Protein AF-A0A3Q0DQL0-F1 (afdb_monomer_lite)

Radius of gyration: 14.98 Å; chains: 1; bounding box: 43×25×47 Å

Secondary structure (DSSP, 8-state):
----------------HHHHHHPPSEEEEEE-TTT--EEEEEEETTEEEEEESS-TTT---EEE-TT-SSS-EEEETTT--EEETTTTEEEESTTSPBPPP-

Organism: Carlito syrichta (NCBI:txid1868482)

pLDDT: mean 92.5, std 7.27, range [51.03, 98.25]

Sequence (102 aa):
MEQSIEQMTEILLCLSSVEAASLKEGINFFRNKSTGKDYILYKNKHRLRACKNMCKHQGGLFIKDIEDLTGRSVRCTKHNWKLDVSTMKYINPPESFCQDEL

InterPro domains:
  IPR017941 Rieske [2Fe-2S] iron-sulphur domain [PF00355] (21-92)
  IPR017941 Rieske [2Fe-2S] iron-sulphur domain [PS51296] (15-102)
  IPR027033 Cytidine monophosphate-N-acetylneuraminic acid hydroxylase [PTHR46522] (6-102)
  IPR036922 Rieske [2Fe-2S] iron-sulphur domain superfamily [G3DSA:2.102.10.10] (17-100)
  IPR036922 Rieske [2Fe-2S] iron-sulphur domain superfamily [SSF50022] (21-95)

Structure (mmCIF, N/CA/C/O backbone):
data_AF-A0A3Q0DQL0-F1
#
_entry.id   AF-A0A3Q0DQL0-F1
#
loop_
_atom_site.group_PDB
_atom_site.id
_atom_site.type_symbol
_atom_site.label_atom_id
_atom_site.label_alt_id
_atom_site.label_comp_id
_atom_site.label_asym_id
_atom_site.label_entity_id
_atom_site.label_seq_id
_atom_site.pdbx_PDB_ins_code
_atom_site.Cartn_x
_atom_site.Cartn_y
_atom_site.Cartn_z
_atom_site.occupancy
_atom_site.B_iso_or_equiv
_atom_site.auth_seq_id
_atom_site.auth_comp_id
_atom_site.auth_asym_id
_atom_site.auth_atom_id
_atom_site.pdbx_PDB_model_num
ATOM 1 N N . MET A 1 1 ? 22.834 -6.271 29.874 1.00 51.03 1 MET A N 1
ATOM 2 C CA . MET A 1 1 ? 21.402 -6.212 30.226 1.00 51.03 1 MET A CA 1
ATOM 3 C C . MET A 1 1 ? 20.635 -6.055 28.932 1.00 51.03 1 MET A C 1
ATOM 5 O O . MET A 1 1 ? 20.636 -4.970 28.366 1.00 51.03 1 MET A O 1
ATOM 9 N N . GLU A 1 2 ? 20.092 -7.150 28.416 1.00 61.69 2 GLU A N 1
ATOM 10 C CA . GLU A 1 2 ? 19.220 -7.125 27.243 1.00 61.69 2 GLU A CA 1
ATOM 11 C C . GLU A 1 2 ? 17.870 -6.555 27.694 1.00 61.69 2 GLU A C 1
ATOM 13 O O . GLU A 1 2 ? 17.232 -7.104 28.590 1.00 61.69 2 GLU A O 1
ATOM 18 N N . GLN A 1 3 ? 17.484 -5.389 27.171 1.00 63.03 3 GLN A N 1
ATOM 19 C CA . GLN A 1 3 ? 16.160 -4.827 27.432 1.00 63.03 3 GLN A CA 1
ATOM 20 C C . GLN A 1 3 ? 15.138 -5.662 26.658 1.00 63.03 3 GLN A C 1
ATOM 22 O O . GLN A 1 3 ? 15.148 -5.662 25.427 1.00 63.03 3 GLN A O 1
ATOM 27 N N . SER A 1 4 ? 14.268 -6.378 27.371 1.00 76.00 4 SER A N 1
ATOM 28 C CA . SER A 1 4 ? 13.100 -7.022 26.771 1.00 76.00 4 SER A CA 1
ATOM 29 C C . SER A 1 4 ? 12.223 -5.953 26.123 1.00 76.00 4 SER A C 1
ATOM 31 O O . SER A 1 4 ? 11.715 -5.064 26.803 1.00 76.00 4 SER A O 1
ATOM 33 N N . ILE A 1 5 ? 12.070 -6.022 24.803 1.00 78.88 5 ILE A N 1
ATOM 34 C CA . ILE A 1 5 ? 11.180 -5.138 24.051 1.00 78.88 5 ILE A CA 1
ATOM 35 C C . ILE A 1 5 ? 9.750 -5.623 24.296 1.00 78.88 5 ILE A C 1
ATOM 37 O O . ILE A 1 5 ? 9.375 -6.710 23.853 1.00 78.88 5 ILE A O 1
ATOM 41 N N . GLU A 1 6 ? 8.956 -4.832 25.013 1.00 83.56 6 GLU A N 1
ATOM 42 C CA . GLU A 1 6 ? 7.534 -5.110 25.206 1.00 83.56 6 GLU A CA 1
ATOM 43 C C . GLU A 1 6 ? 6.788 -4.961 23.872 1.00 83.56 6 GLU A C 1
ATOM 45 O O . GLU A 1 6 ? 6.845 -3.919 23.213 1.00 83.56 6 GLU A O 1
ATOM 50 N N . GLN A 1 7 ? 6.091 -6.018 23.448 1.00 84.00 7 GLN A N 1
ATOM 51 C CA . GLN A 1 7 ? 5.208 -5.952 22.287 1.00 84.00 7 GLN A CA 1
ATOM 52 C C . GLN A 1 7 ? 3.910 -5.246 22.677 1.00 84.00 7 GLN A C 1
ATOM 54 O O . GLN A 1 7 ? 3.211 -5.679 23.591 1.00 84.00 7 GLN A O 1
ATOM 59 N N . MET A 1 8 ? 3.561 -4.189 21.947 1.00 86.19 8 MET A N 1
ATOM 60 C CA . MET A 1 8 ? 2.285 -3.495 22.105 1.00 86.19 8 MET A CA 1
ATOM 61 C C . MET A 1 8 ? 1.444 -3.599 20.837 1.00 86.19 8 MET A C 1
ATOM 63 O O . MET A 1 8 ? 1.965 -3.571 19.723 1.00 86.19 8 MET A O 1
ATOM 67 N N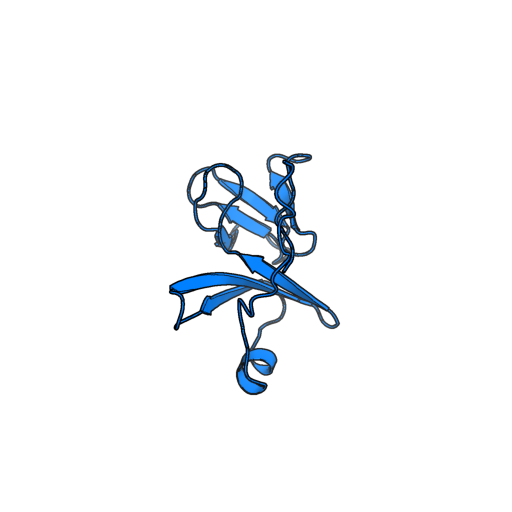 . THR A 1 9 ? 0.126 -3.683 21.017 1.00 87.31 9 THR A N 1
ATOM 68 C CA . THR A 1 9 ? -0.854 -3.611 19.927 1.00 87.31 9 THR A CA 1
ATOM 69 C C . THR A 1 9 ? -1.518 -2.239 19.939 1.00 87.31 9 THR A C 1
ATOM 71 O O . THR A 1 9 ? -1.967 -1.774 20.983 1.00 87.31 9 THR A O 1
ATOM 74 N N . GLU A 1 10 ? -1.605 -1.598 18.775 1.00 89.19 10 GLU A N 1
ATOM 75 C CA . GLU A 1 10 ? -2.287 -0.315 18.586 1.00 89.19 10 GLU A CA 1
ATOM 76 C C . GLU A 1 10 ? -3.376 -0.472 17.519 1.00 89.19 10 GLU A C 1
ATOM 78 O O . GLU A 1 10 ? -3.138 -1.039 16.451 1.00 89.19 10 GLU A O 1
ATOM 83 N N . ILE A 1 11 ? -4.569 0.070 17.775 1.00 90.44 11 ILE A N 1
ATOM 84 C CA . ILE A 1 11 ? -5.617 0.160 16.754 1.00 90.44 11 ILE A CA 1
ATOM 85 C C . ILE A 1 11 ? -5.263 1.305 15.800 1.00 90.44 11 ILE A C 1
ATOM 87 O O . ILE A 1 11 ? -5.495 2.478 16.085 1.00 90.44 11 ILE A O 1
ATOM 91 N N . LEU A 1 12 ? -4.711 0.959 14.639 1.00 90.25 12 LEU A N 1
ATOM 92 C CA . LEU A 1 12 ? -4.285 1.928 13.623 1.00 90.25 12 LEU A CA 1
ATOM 93 C C . LEU A 1 12 ? -5.452 2.537 12.836 1.00 90.25 12 LEU A C 1
ATOM 95 O O . LEU A 1 12 ? -5.387 3.691 12.388 1.00 90.25 12 LEU A O 1
ATOM 99 N N . LEU A 1 13 ? -6.506 1.747 12.645 1.00 88.44 13 LEU A N 1
ATOM 100 C CA . LEU A 1 13 ? -7.689 2.100 11.880 1.00 88.44 13 LEU A CA 1
ATOM 101 C C . LEU A 1 13 ? -8.902 1.347 12.433 1.00 88.44 13 LEU A C 1
ATOM 103 O O . LEU A 1 13 ? -8.841 0.140 12.643 1.00 88.44 13 LEU A O 1
ATOM 107 N N . CYS A 1 14 ? -10.007 2.061 12.626 1.00 89.75 14 CYS A N 1
ATOM 108 C CA . CYS A 1 14 ? -11.303 1.482 12.955 1.00 89.75 14 CYS A CA 1
ATOM 109 C C . CYS A 1 14 ? -12.324 2.012 11.948 1.00 89.75 14 CYS A C 1
ATOM 111 O O . CYS A 1 14 ? -12.354 3.214 11.682 1.00 89.75 14 CYS A O 1
ATOM 113 N N . LEU A 1 15 ? -13.116 1.112 11.371 1.00 90.00 15 LEU A N 1
ATOM 114 C CA . LEU A 1 15 ? -14.178 1.436 10.425 1.00 90.00 15 LEU A CA 1
ATOM 115 C C . LEU A 1 15 ? -15.514 1.098 11.078 1.00 90.00 15 LEU A C 1
ATOM 117 O O . LEU A 1 15 ? -15.689 -0.004 11.599 1.00 90.00 15 LEU A O 1
ATOM 121 N N . SER A 1 16 ? -16.471 2.018 11.014 1.00 91.69 16 SER A N 1
ATOM 122 C CA . SER A 1 16 ? -17.863 1.692 11.323 1.00 91.69 16 SER A CA 1
ATOM 123 C C . SER A 1 16 ? -18.420 0.674 10.320 1.00 91.69 16 SER A C 1
ATOM 125 O O . SER A 1 16 ? -17.904 0.511 9.210 1.00 91.69 16 SER A O 1
ATOM 127 N N . SER A 1 17 ? -19.521 0.006 10.674 1.00 91.44 17 SER A N 1
ATOM 128 C CA . SER A 1 17 ? -20.206 -0.931 9.771 1.00 91.44 17 SER A CA 1
ATOM 129 C C . SER A 1 17 ? -20.602 -0.278 8.441 1.00 91.44 17 SER A C 1
ATOM 131 O O . SER A 1 17 ? -20.474 -0.897 7.387 1.00 91.44 17 SER A O 1
ATOM 133 N N . VAL A 1 18 ? -21.016 0.992 8.477 1.00 93.19 18 VAL A N 1
ATOM 134 C CA . VAL A 1 18 ? -21.386 1.780 7.293 1.00 93.19 18 VAL A CA 1
ATOM 135 C C . VAL A 1 18 ? -20.167 2.076 6.418 1.00 93.19 18 VAL A C 1
ATOM 137 O O . VAL A 1 18 ? -20.240 1.924 5.199 1.00 93.19 18 VAL A O 1
ATOM 140 N N . GLU A 1 19 ? -19.032 2.453 7.012 1.00 91.88 19 GLU A N 1
ATOM 141 C CA . GLU A 1 19 ? -17.787 2.686 6.268 1.00 91.88 19 GLU A CA 1
ATOM 142 C C . GLU A 1 19 ? -17.268 1.396 5.629 1.00 91.88 19 GLU A C 1
ATOM 144 O O . GLU A 1 19 ? -16.928 1.394 4.447 1.00 91.88 19 GLU A O 1
ATOM 149 N N . ALA A 1 20 ? -17.279 0.285 6.371 1.00 90.38 20 ALA A N 1
ATOM 150 C CA . ALA A 1 20 ? -16.881 -1.024 5.860 1.00 90.38 20 ALA A CA 1
ATOM 151 C C . ALA A 1 20 ? -17.796 -1.507 4.717 1.00 90.38 20 ALA A C 1
ATOM 153 O O . ALA A 1 20 ? -17.316 -2.034 3.707 1.00 90.38 20 ALA A O 1
ATOM 154 N N . ALA A 1 21 ? -19.110 -1.287 4.837 1.00 90.12 21 ALA A N 1
ATOM 155 C CA . ALA A 1 21 ? -20.076 -1.600 3.786 1.00 90.12 21 ALA A CA 1
ATOM 156 C C . ALA A 1 21 ? -19.880 -0.725 2.536 1.00 90.12 21 ALA A C 1
ATOM 158 O O . ALA A 1 21 ? -20.043 -1.209 1.418 1.00 90.12 21 ALA A O 1
ATOM 159 N N . SER A 1 22 ? -19.466 0.532 2.722 1.00 93.50 22 SER A N 1
ATOM 160 C CA . SER A 1 22 ? -19.229 1.503 1.645 1.00 93.50 22 SER A CA 1
ATOM 161 C C . SER A 1 22 ? -17.906 1.296 0.897 1.00 93.50 22 SER A C 1
ATOM 163 O O . SER A 1 22 ? -17.677 1.945 -0.127 1.00 93.50 22 SER A O 1
ATOM 165 N N . LEU A 1 23 ? -17.029 0.400 1.371 1.00 94.75 23 LEU A N 1
ATOM 166 C CA . LEU A 1 23 ? -15.806 0.038 0.654 1.00 94.75 23 LEU A CA 1
ATOM 167 C C . LEU A 1 23 ? -16.148 -0.579 -0.704 1.00 94.75 23 LEU A C 1
ATOM 169 O O . LEU A 1 23 ? -16.864 -1.586 -0.790 1.00 94.75 23 LEU A O 1
ATOM 173 N N . LYS A 1 24 ? -15.572 -0.001 -1.757 1.00 94.62 24 LYS A N 1
ATOM 174 C CA . LYS A 1 24 ? -15.688 -0.496 -3.129 1.00 94.62 24 LYS A CA 1
ATOM 175 C C . LYS A 1 24 ? -14.874 -1.779 -3.282 1.00 94.62 24 LYS A C 1
ATOM 177 O O . LYS A 1 24 ? -13.846 -1.927 -2.626 1.00 94.62 24 LYS A O 1
ATOM 182 N N . GLU A 1 25 ? -15.295 -2.677 -4.170 1.00 95.12 25 GLU A N 1
ATOM 183 C CA . GLU A 1 25 ? -14.406 -3.749 -4.635 1.00 95.12 25 GLU A CA 1
ATOM 184 C C . GLU A 1 25 ? -13.154 -3.127 -5.280 1.00 95.12 25 GLU A C 1
ATOM 186 O O . GLU A 1 25 ? -13.247 -2.164 -6.046 1.00 95.12 25 GLU A O 1
ATOM 191 N N . GLY A 1 26 ? -11.984 -3.668 -4.952 1.00 96.00 26 GLY A N 1
ATOM 192 C CA . GLY A 1 26 ? -10.678 -3.152 -5.346 1.00 96.00 26 GLY A CA 1
ATOM 193 C C . GLY A 1 26 ? -10.043 -2.221 -4.307 1.00 96.00 26 GLY A C 1
ATOM 194 O O . GLY A 1 26 ? -10.180 -2.399 -3.095 1.00 96.00 26 GLY A O 1
ATOM 195 N N . ILE A 1 27 ? -9.277 -1.248 -4.801 1.00 97.44 27 ILE A N 1
ATOM 196 C CA . ILE A 1 27 ? -8.475 -0.315 -3.998 1.00 97.44 27 ILE A CA 1
ATOM 197 C C . ILE A 1 27 ? -9.343 0.812 -3.421 1.00 97.44 27 ILE A C 1
ATOM 199 O O . ILE A 1 27 ? -10.023 1.527 -4.157 1.00 97.44 27 ILE A O 1
ATOM 203 N N . ASN A 1 28 ? -9.225 1.043 -2.115 1.00 97.19 28 ASN A N 1
ATOM 204 C CA . ASN A 1 28 ? -9.795 2.185 -1.409 1.00 97.19 28 ASN A CA 1
ATOM 205 C C . ASN A 1 28 ? -8.675 2.909 -0.648 1.00 97.19 28 ASN A C 1
ATOM 207 O O . ASN A 1 28 ? -7.973 2.303 0.159 1.00 97.19 28 ASN A O 1
ATOM 211 N N . PHE A 1 29 ? -8.513 4.210 -0.888 1.00 96.75 29 PHE A N 1
ATOM 212 C CA . PHE A 1 29 ? -7.607 5.054 -0.108 1.00 96.75 29 PHE A CA 1
ATOM 213 C C . PHE A 1 29 ? -8.369 5.627 1.082 1.00 96.75 29 PHE A C 1
ATOM 215 O O . PHE A 1 29 ? -9.445 6.199 0.905 1.00 96.75 29 PHE A O 1
ATOM 222 N N . PHE A 1 30 ? -7.819 5.470 2.282 1.00 95.38 30 PHE A N 1
ATOM 223 C CA . PHE A 1 30 ? -8.487 5.870 3.513 1.00 95.38 30 PHE A CA 1
ATOM 224 C C . PHE A 1 30 ? -7.552 6.680 4.403 1.00 95.38 30 PHE A C 1
ATOM 226 O O . PHE A 1 30 ? -6.427 6.264 4.662 1.00 95.38 30 PHE A O 1
ATOM 233 N N . ARG A 1 31 ? -8.033 7.809 4.928 1.00 94.12 31 ARG A N 1
ATOM 234 C CA . ARG A 1 31 ? -7.291 8.625 5.892 1.00 94.12 31 ARG A CA 1
ATOM 235 C C . ARG A 1 31 ? -7.910 8.505 7.273 1.00 94.12 31 ARG A C 1
ATOM 237 O O . ARG A 1 31 ? -9.070 8.866 7.466 1.00 94.12 31 ARG A O 1
ATOM 244 N N . ASN A 1 32 ? -7.122 8.065 8.249 1.00 93.44 32 ASN A N 1
ATOM 245 C CA . ASN A 1 32 ? -7.524 8.151 9.646 1.00 93.44 32 ASN A CA 1
ATOM 246 C C . ASN A 1 32 ? -7.501 9.629 10.062 1.00 93.44 32 ASN A C 1
ATOM 248 O O . ASN A 1 32 ? -6.440 10.248 10.141 1.00 93.44 32 ASN A O 1
ATOM 252 N N . LYS A 1 33 ? -8.681 10.203 10.310 1.00 90.19 33 LYS A N 1
ATOM 253 C CA . LYS A 1 33 ? -8.833 11.628 10.639 1.00 90.19 33 LYS A CA 1
ATOM 254 C C . LYS A 1 33 ? -8.183 12.005 11.971 1.00 90.19 33 LYS A C 1
ATOM 256 O O . LYS A 1 33 ? -7.706 13.125 12.094 1.00 90.19 33 LYS A O 1
ATOM 261 N N . SER A 1 34 ? -8.126 11.079 12.928 1.00 90.69 34 SER A N 1
ATOM 262 C CA . SER A 1 34 ? -7.573 11.327 14.262 1.00 90.69 34 SER A CA 1
ATOM 263 C C . SER A 1 34 ? -6.046 11.361 14.260 1.00 90.69 34 SER A C 1
ATOM 265 O O . SER A 1 34 ? -5.451 12.187 14.940 1.00 90.69 34 SER A O 1
ATOM 267 N N . THR A 1 35 ? -5.400 10.481 13.488 1.00 92.56 35 THR A N 1
ATOM 268 C CA . THR A 1 35 ? -3.926 10.389 13.440 1.00 92.56 35 THR A CA 1
ATOM 269 C C . THR A 1 35 ? -3.309 11.085 12.229 1.00 92.56 35 THR A C 1
ATOM 271 O O . THR A 1 35 ? -2.096 11.262 12.170 1.00 92.56 35 THR A O 1
ATOM 274 N N . GLY A 1 36 ? -4.118 11.432 11.226 1.00 93.31 36 GLY A N 1
ATOM 275 C CA . GLY A 1 36 ? -3.659 11.979 9.951 1.00 93.31 36 GLY A CA 1
ATOM 276 C C . GLY A 1 36 ? -2.954 10.968 9.041 1.00 93.31 36 GLY A C 1
ATOM 277 O O . GLY A 1 36 ? -2.510 11.363 7.967 1.00 93.31 36 GLY A O 1
ATOM 278 N N . LYS A 1 37 ? -2.849 9.693 9.445 1.00 94.94 37 LYS A N 1
ATOM 279 C CA . LYS A 1 37 ? -2.182 8.634 8.676 1.00 94.94 37 LYS A CA 1
ATOM 280 C C . LYS A 1 37 ? -3.079 8.130 7.544 1.00 94.94 37 LYS A C 1
ATOM 282 O O . LYS A 1 37 ? -4.279 7.914 7.734 1.00 94.94 37 LYS A O 1
ATOM 287 N N . ASP A 1 38 ? -2.468 7.899 6.388 1.00 96.75 38 ASP A N 1
ATOM 288 C CA . ASP A 1 38 ? -3.123 7.370 5.196 1.00 96.75 38 ASP A CA 1
ATOM 289 C C . ASP A 1 38 ? -2.890 5.856 5.062 1.00 96.75 38 ASP A C 1
ATOM 291 O O . ASP A 1 38 ? -1.806 5.342 5.349 1.00 96.75 38 ASP A O 1
ATOM 295 N N . TYR A 1 39 ? -3.909 5.147 4.588 1.00 97.50 39 TYR A N 1
ATOM 296 C CA . TYR A 1 39 ? -3.961 3.697 4.433 1.00 97.50 39 TYR A CA 1
ATOM 297 C C . TYR A 1 39 ? -4.527 3.318 3.066 1.00 97.50 39 TYR A C 1
ATOM 299 O O . TYR A 1 39 ? -5.267 4.080 2.437 1.00 97.50 39 TYR A O 1
ATOM 307 N N . ILE A 1 40 ? -4.190 2.111 2.625 1.00 97.94 40 ILE A N 1
ATOM 308 C CA . ILE A 1 40 ? -4.780 1.470 1.456 1.00 97.94 40 ILE A CA 1
ATOM 309 C C . ILE A 1 40 ? -5.520 0.234 1.939 1.00 97.94 40 ILE A C 1
ATOM 311 O O . ILE A 1 40 ? -4.932 -0.632 2.581 1.00 97.94 40 ILE A O 1
ATOM 315 N N . LEU A 1 41 ? -6.803 0.160 1.609 1.00 97.56 41 LEU A N 1
ATOM 316 C CA . LEU A 1 41 ? -7.673 -0.978 1.861 1.00 97.56 41 LEU A CA 1
ATOM 317 C C . LEU A 1 41 ? -7.972 -1.648 0.522 1.00 97.56 41 LEU A C 1
ATOM 319 O O . LEU A 1 41 ? -8.573 -1.034 -0.363 1.00 97.56 41 LEU A O 1
ATOM 323 N N . TYR A 1 42 ? -7.563 -2.900 0.363 1.00 97.31 42 TYR A N 1
ATOM 324 C CA . TYR A 1 42 ? -7.900 -3.706 -0.802 1.00 97.31 42 TYR A CA 1
ATOM 325 C C . TYR A 1 42 ? -9.004 -4.693 -0.444 1.00 97.31 42 TYR A C 1
ATOM 327 O O . TYR A 1 42 ? -8.796 -5.608 0.357 1.00 97.31 42 TYR A O 1
ATOM 335 N N . LYS A 1 43 ? -10.177 -4.502 -1.045 1.00 95.88 43 LYS A N 1
ATOM 336 C CA . LYS A 1 43 ? -11.339 -5.365 -0.858 1.00 95.88 43 LYS A CA 1
ATOM 337 C C . LYS A 1 43 ? -11.522 -6.252 -2.082 1.00 95.88 43 LYS A C 1
ATOM 339 O O . LYS A 1 43 ? -11.597 -5.777 -3.208 1.00 95.88 43 LYS A O 1
ATOM 344 N N . ASN A 1 44 ? -11.612 -7.546 -1.848 1.00 92.69 44 ASN A N 1
ATOM 345 C CA . ASN A 1 44 ? -12.087 -8.536 -2.801 1.00 92.69 44 ASN A CA 1
ATOM 346 C C . ASN A 1 44 ? -13.208 -9.304 -2.097 1.00 92.69 44 ASN A C 1
ATOM 348 O O . ASN A 1 44 ? -13.075 -9.526 -0.900 1.00 92.69 44 ASN A O 1
ATOM 352 N N . LYS A 1 45 ? -14.268 -9.709 -2.802 1.00 87.12 45 LYS A N 1
ATOM 353 C CA . LYS A 1 45 ? -15.410 -10.542 -2.353 1.00 87.12 45 LYS A CA 1
ATOM 354 C C . LYS A 1 45 ? -15.354 -11.135 -0.933 1.00 87.12 45 LYS A C 1
ATOM 356 O O . LYS A 1 45 ? -16.287 -10.932 -0.165 1.00 87.12 45 LYS A O 1
ATOM 361 N N . HIS A 1 46 ? -14.304 -11.888 -0.590 1.00 85.94 46 HIS A N 1
ATOM 362 C CA . HIS A 1 46 ? -14.168 -12.576 0.703 1.00 85.94 46 HIS A CA 1
ATOM 363 C C . HIS A 1 46 ? -13.001 -12.109 1.583 1.00 85.94 46 HIS A C 1
ATOM 365 O O . HIS A 1 46 ? -12.812 -12.642 2.674 1.00 85.94 46 HIS A O 1
ATOM 371 N N . ARG A 1 47 ? -12.184 -11.159 1.126 1.00 91.00 47 ARG A N 1
ATOM 372 C CA . ARG A 1 47 ? -10.972 -10.733 1.823 1.00 91.00 47 ARG A CA 1
ATOM 373 C C . ARG A 1 47 ? -10.796 -9.221 1.786 1.00 91.00 47 ARG A C 1
ATOM 375 O O . ARG A 1 47 ? -10.800 -8.604 0.723 1.00 91.00 47 ARG A O 1
ATOM 382 N N . LEU A 1 48 ? -10.544 -8.657 2.961 1.00 93.62 48 LEU A N 1
ATOM 383 C CA . LEU A 1 48 ? -10.039 -7.304 3.129 1.00 93.62 48 LEU A CA 1
ATOM 384 C C . LEU A 1 48 ? -8.561 -7.389 3.509 1.00 93.62 48 LEU A C 1
ATOM 386 O O . LEU A 1 48 ? -8.196 -8.157 4.395 1.00 93.62 48 LEU A O 1
ATOM 390 N N . ARG A 1 49 ? -7.717 -6.628 2.819 1.00 95.81 49 ARG A N 1
ATOM 391 C CA . ARG A 1 49 ? -6.312 -6.424 3.180 1.00 95.81 49 ARG A CA 1
ATOM 392 C C . ARG A 1 49 ? -6.059 -4.946 3.408 1.00 95.81 49 ARG A C 1
ATOM 394 O O . ARG A 1 49 ? -6.703 -4.113 2.767 1.00 95.81 49 ARG A O 1
ATOM 401 N N . ALA A 1 50 ? -5.096 -4.628 4.260 1.00 96.75 50 ALA A N 1
ATOM 402 C CA . ALA A 1 50 ? -4.733 -3.253 4.555 1.00 96.75 50 ALA A CA 1
ATOM 403 C C . ALA A 1 50 ? -3.216 -3.077 4.619 1.00 96.75 50 ALA A C 1
ATOM 405 O O . ALA A 1 50 ? -2.499 -3.965 5.070 1.00 96.75 50 ALA A O 1
ATOM 406 N N . CYS A 1 51 ? -2.735 -1.913 4.198 1.00 97.38 51 CYS A N 1
ATOM 407 C CA . CYS A 1 51 ? -1.378 -1.453 4.475 1.00 97.38 51 CYS A CA 1
ATOM 408 C C . CYS A 1 51 ? -1.371 0.067 4.681 1.00 97.38 51 CYS A C 1
ATOM 410 O O . CYS A 1 51 ? -2.332 0.770 4.350 1.00 97.38 51 CYS A O 1
ATOM 412 N N . LYS A 1 52 ? -0.283 0.602 5.241 1.00 97.19 52 LYS A N 1
ATOM 413 C CA . LYS A 1 52 ? -0.066 2.057 5.274 1.00 97.19 52 LYS A CA 1
ATOM 414 C C . LYS A 1 52 ? 0.133 2.563 3.844 1.00 97.19 52 LYS A C 1
ATOM 416 O O . LYS A 1 52 ? 0.834 1.934 3.055 1.00 97.19 52 LYS A O 1
ATOM 421 N N . ASN A 1 53 ? -0.407 3.734 3.515 1.00 97.88 53 ASN A N 1
ATOM 422 C CA . ASN A 1 53 ? -0.160 4.383 2.229 1.00 97.88 53 ASN A CA 1
ATOM 423 C C . ASN A 1 53 ? 1.217 5.070 2.222 1.00 97.88 53 ASN A C 1
ATOM 425 O O . ASN A 1 53 ? 1.324 6.286 2.098 1.00 97.88 53 ASN A O 1
ATOM 429 N N . MET A 1 54 ? 2.283 4.298 2.411 1.00 97.12 54 MET A N 1
ATOM 430 C CA . MET A 1 54 ? 3.648 4.804 2.426 1.00 97.12 54 MET A CA 1
ATOM 431 C C . MET A 1 54 ? 4.579 3.795 1.768 1.00 97.12 54 MET A C 1
ATOM 433 O O . MET A 1 54 ? 4.763 2.675 2.241 1.00 97.12 54 MET A O 1
ATOM 437 N N . CYS A 1 55 ? 5.195 4.203 0.664 1.00 96.94 55 CYS A N 1
ATOM 438 C CA . CYS A 1 55 ? 6.132 3.359 -0.049 1.00 96.94 55 CYS A CA 1
ATOM 439 C C . CYS A 1 55 ? 7.364 3.080 0.823 1.00 96.94 55 CYS A C 1
ATOM 441 O O . CYS A 1 55 ? 8.055 3.997 1.259 1.00 96.94 55 CYS A O 1
ATOM 443 N N . LYS A 1 56 ? 7.660 1.797 1.041 1.00 96.06 56 LYS A N 1
ATOM 444 C CA . LYS A 1 56 ? 8.791 1.319 1.846 1.00 96.06 56 LYS A CA 1
ATOM 445 C C . LYS A 1 56 ? 10.158 1.621 1.237 1.00 96.06 56 LYS A C 1
ATOM 447 O O . LYS A 1 56 ? 11.145 1.513 1.944 1.00 96.06 56 LYS A O 1
ATOM 452 N N . HIS A 1 57 ? 10.219 2.005 -0.039 1.00 93.38 57 HIS A N 1
ATOM 453 C CA . HIS A 1 57 ? 11.479 2.342 -0.697 1.00 93.38 57 HIS A CA 1
ATOM 454 C C . HIS A 1 57 ? 12.174 3.523 -0.009 1.00 93.38 57 HIS A C 1
ATOM 456 O O . HIS A 1 57 ? 13.162 3.347 0.687 1.00 93.38 57 HIS A O 1
ATOM 462 N N . GLN A 1 58 ? 11.646 4.732 -0.188 1.00 94.00 58 GLN A N 1
ATOM 463 C CA . GLN A 1 58 ? 12.170 5.960 0.424 1.00 94.00 58 GLN A CA 1
ATOM 464 C C . GLN A 1 58 ? 11.007 6.917 0.743 1.00 94.00 58 GLN A C 1
ATOM 466 O O . GLN A 1 58 ? 11.038 8.134 0.506 1.00 94.00 58 GLN A O 1
ATOM 471 N N . GLY A 1 59 ? 9.900 6.331 1.204 1.00 93.62 59 GLY A N 1
ATOM 472 C CA . GLY A 1 59 ? 8.631 7.022 1.377 1.00 93.62 59 GLY A CA 1
ATOM 473 C C . GLY A 1 59 ? 7.981 7.413 0.048 1.00 93.62 59 GLY A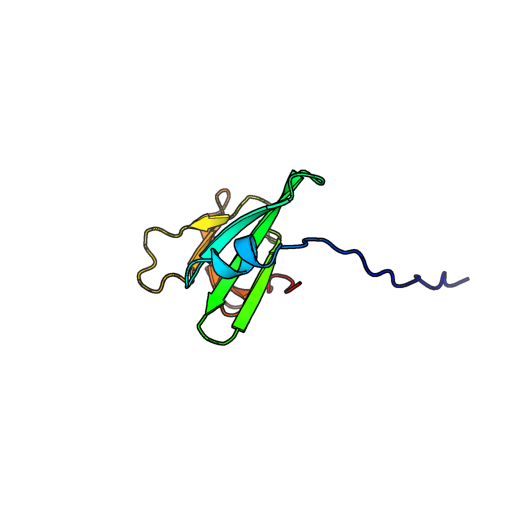 C 1
ATOM 474 O O . GLY A 1 59 ? 8.331 6.929 -1.031 1.00 93.62 59 GLY A O 1
ATOM 475 N N . GLY A 1 60 ? 7.032 8.343 0.138 1.00 95.94 60 GLY A N 1
ATOM 476 C CA . GLY A 1 60 ? 6.125 8.693 -0.953 1.00 95.94 60 GLY A CA 1
ATOM 477 C C . GLY A 1 60 ? 4.796 7.960 -0.812 1.00 95.94 60 GLY A C 1
ATOM 478 O O . GLY A 1 60 ? 4.746 6.834 -0.318 1.00 95.94 60 GLY A O 1
ATOM 479 N N . LEU A 1 61 ? 3.724 8.619 -1.231 1.00 97.75 61 LEU A N 1
ATOM 480 C CA . LEU A 1 61 ? 2.392 8.030 -1.227 1.00 97.75 61 LEU A CA 1
ATOM 481 C C . LEU A 1 61 ? 2.222 7.159 -2.468 1.00 97.75 61 LEU A C 1
ATOM 483 O O . LEU A 1 61 ? 2.868 7.380 -3.498 1.00 97.75 61 LEU A O 1
ATOM 487 N N . PHE A 1 62 ? 1.333 6.186 -2.379 1.00 98.25 62 PHE A N 1
ATOM 488 C CA . PHE A 1 62 ? 0.813 5.523 -3.553 1.00 98.25 62 PHE A CA 1
ATOM 489 C C . PHE A 1 62 ? -0.455 6.220 -4.037 1.00 98.25 62 PHE A C 1
ATOM 491 O O . PHE A 1 62 ? -1.272 6.707 -3.254 1.00 98.25 62 PHE A O 1
ATOM 498 N N . ILE A 1 63 ? -0.607 6.236 -5.353 1.00 97.75 63 ILE A N 1
ATOM 499 C CA . ILE A 1 63 ? -1.812 6.652 -6.064 1.00 97.75 63 ILE A CA 1
ATOM 500 C C . ILE A 1 63 ? -2.260 5.515 -6.976 1.00 97.75 63 ILE A C 1
ATOM 502 O O . ILE A 1 63 ? -1.493 4.590 -7.250 1.00 97.75 63 ILE A O 1
ATOM 506 N N . LYS A 1 64 ? -3.505 5.569 -7.450 1.00 96.25 64 LYS A N 1
ATOM 507 C CA . LYS 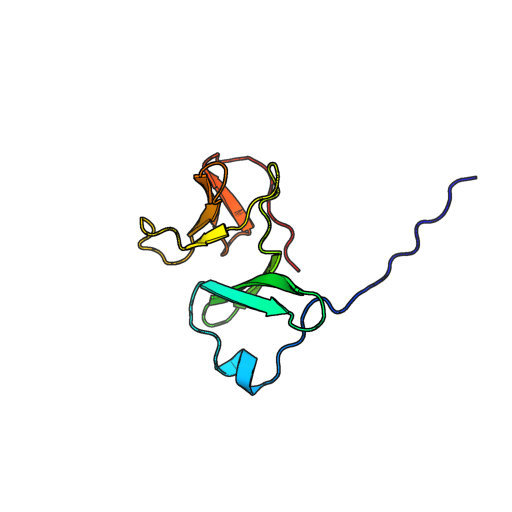A 1 64 ? -4.006 4.577 -8.404 1.00 96.25 64 LYS A CA 1
ATOM 508 C C . LYS A 1 64 ? -3.098 4.531 -9.638 1.00 96.25 64 LYS A C 1
ATOM 510 O O . LYS A 1 64 ? -2.755 5.577 -10.193 1.00 96.25 64 LYS A O 1
ATOM 515 N N . ASP A 1 65 ? -2.719 3.328 -10.054 1.00 95.81 65 ASP A N 1
ATOM 516 C CA . ASP A 1 65 ? -2.015 3.134 -11.314 1.00 95.81 65 ASP A CA 1
ATOM 517 C C . ASP A 1 65 ? -3.026 3.213 -12.467 1.00 95.81 65 ASP A C 1
ATOM 519 O O . ASP A 1 65 ? -3.916 2.374 -12.579 1.00 95.81 65 ASP A O 1
ATOM 523 N N . ILE A 1 66 ? -2.943 4.262 -13.288 1.00 91.25 66 ILE A N 1
ATOM 524 C CA . ILE A 1 66 ? -3.880 4.474 -14.404 1.00 91.25 66 ILE A CA 1
ATOM 525 C C . ILE A 1 66 ? -3.677 3.470 -15.541 1.00 91.25 66 ILE A C 1
ATOM 527 O O . ILE A 1 66 ? -4.583 3.269 -16.342 1.00 91.25 66 ILE A O 1
ATOM 531 N N . GLU A 1 67 ? -2.500 2.847 -15.602 1.00 89.81 67 GLU A N 1
ATOM 532 C CA . GLU A 1 67 ? -2.160 1.835 -16.603 1.00 89.81 67 GLU A CA 1
ATOM 533 C C . GLU A 1 67 ? -2.659 0.443 -16.190 1.00 89.81 67 GLU A C 1
ATOM 535 O O . GLU A 1 67 ? -2.627 -0.495 -16.983 1.00 89.81 67 GLU A O 1
ATOM 540 N N . ASP A 1 68 ? -3.114 0.290 -14.943 1.00 91.38 68 ASP A N 1
ATOM 541 C CA . ASP A 1 68 ? -3.558 -0.991 -14.421 1.00 91.38 68 ASP A CA 1
ATOM 542 C C . ASP A 1 68 ? -5.024 -1.272 -14.746 1.00 91.38 68 ASP A C 1
ATOM 544 O O . ASP A 1 68 ? -5.955 -0.698 -14.175 1.00 91.38 68 ASP A O 1
ATOM 548 N N . LEU A 1 69 ? -5.213 -2.248 -15.627 1.00 88.81 69 LEU A N 1
ATOM 549 C CA . LEU A 1 69 ? -6.522 -2.772 -16.000 1.00 88.81 69 LEU A CA 1
ATOM 550 C C . LEU A 1 69 ? -7.095 -3.731 -14.947 1.00 88.81 69 LEU A C 1
ATOM 552 O O . LEU A 1 69 ? -8.290 -4.021 -14.965 1.00 88.81 69 LEU A O 1
ATOM 5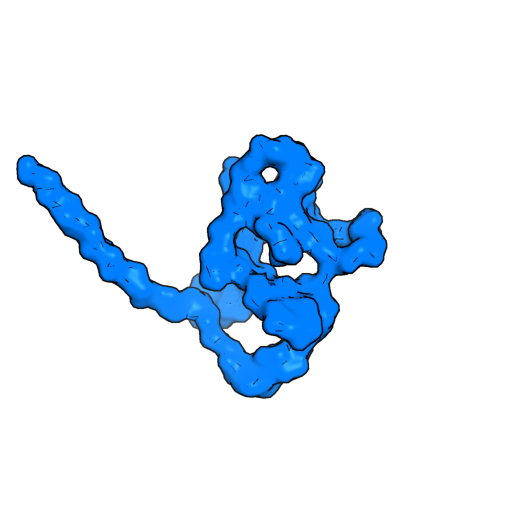56 N N . THR A 1 70 ? -6.266 -4.243 -14.031 1.00 88.44 70 THR A N 1
ATOM 557 C CA . THR A 1 70 ? -6.684 -5.251 -13.048 1.00 88.44 70 THR A CA 1
ATOM 558 C C . THR A 1 70 ? -7.264 -4.654 -11.766 1.00 88.44 70 THR A C 1
ATOM 560 O O . THR A 1 70 ? -7.917 -5.377 -11.011 1.00 88.44 70 THR A O 1
ATOM 563 N N . GLY A 1 71 ? -7.045 -3.359 -11.514 1.00 90.50 71 GLY A N 1
ATOM 564 C CA . GLY A 1 71 ? -7.529 -2.644 -10.331 1.00 90.50 71 GLY A CA 1
ATOM 565 C C . GLY A 1 71 ? -6.833 -3.039 -9.023 1.00 90.50 71 GLY A C 1
ATOM 566 O O . GLY A 1 71 ? -7.428 -2.900 -7.952 1.00 90.50 71 GLY A O 1
ATOM 567 N N . ARG A 1 72 ? -5.603 -3.556 -9.104 1.00 95.38 72 ARG A N 1
ATOM 568 C CA . ARG A 1 72 ? -4.798 -4.086 -7.990 1.00 95.38 72 ARG A CA 1
ATOM 569 C C . ARG A 1 72 ? -3.432 -3.419 -7.844 1.00 95.38 72 ARG A C 1
ATOM 571 O O . ARG A 1 72 ? -2.789 -3.600 -6.815 1.00 95.38 72 ARG A O 1
ATOM 578 N N . SER A 1 73 ? -2.994 -2.645 -8.831 1.00 97.50 73 SER A N 1
ATOM 579 C CA . SER A 1 73 ? -1.724 -1.924 -8.802 1.00 97.50 73 SER A CA 1
ATOM 580 C C . SER A 1 73 ? -1.911 -0.498 -8.294 1.00 97.50 73 SER A C 1
ATOM 582 O O . SER A 1 73 ? -2.822 0.237 -8.693 1.00 97.50 73 SER A O 1
ATOM 584 N N . VAL A 1 74 ? -0.992 -0.078 -7.433 1.00 98.12 74 VAL A N 1
ATOM 585 C CA . VAL A 1 74 ? -0.804 1.323 -7.068 1.00 98.12 74 VAL A CA 1
ATOM 586 C C . VAL A 1 74 ? 0.625 1.753 -7.370 1.00 98.12 74 VAL A C 1
ATOM 588 O O . VAL A 1 74 ? 1.570 0.975 -7.248 1.00 98.12 74 VAL A O 1
ATOM 591 N N . ARG A 1 75 ? 0.791 3.017 -7.754 1.00 97.94 75 ARG A N 1
ATOM 592 C CA . ARG A 1 75 ? 2.058 3.595 -8.200 1.00 97.94 75 ARG A CA 1
ATOM 593 C C . ARG A 1 75 ? 2.548 4.630 -7.201 1.00 97.94 75 ARG A C 1
ATOM 595 O O . ARG A 1 75 ? 1.807 5.524 -6.802 1.00 97.94 75 ARG A O 1
ATOM 602 N N . CYS A 1 76 ? 3.805 4.513 -6.795 1.00 97.81 76 CYS A N 1
ATOM 603 C CA . CYS A 1 76 ? 4.457 5.465 -5.911 1.00 97.81 76 CYS A CA 1
ATOM 604 C C . CYS A 1 76 ? 4.653 6.803 -6.631 1.00 97.81 76 CYS A C 1
ATOM 606 O O . CYS A 1 76 ? 5.184 6.845 -7.743 1.00 97.81 76 CYS A O 1
ATOM 608 N N . THR A 1 77 ? 4.297 7.903 -5.970 1.00 97.62 77 THR A N 1
ATOM 609 C CA . THR A 1 77 ? 4.412 9.257 -6.528 1.00 97.62 77 THR A CA 1
ATOM 610 C C . THR A 1 77 ? 5.849 9.743 -6.697 1.00 97.62 77 THR A C 1
ATOM 612 O O . THR A 1 77 ? 6.077 10.646 -7.493 1.00 97.62 77 THR A O 1
ATOM 615 N N . LYS A 1 78 ? 6.819 9.165 -5.973 1.00 96.06 78 LYS A N 1
ATOM 616 C CA . LYS A 1 78 ? 8.226 9.599 -6.026 1.00 96.06 78 LYS A CA 1
ATOM 617 C C . LYS A 1 78 ? 9.046 8.890 -7.099 1.00 96.06 78 LYS A C 1
ATOM 619 O O . LYS A 1 78 ? 9.727 9.537 -7.880 1.00 96.06 78 LYS A O 1
ATOM 624 N N . HIS A 1 79 ? 9.002 7.560 -7.112 1.00 95.19 79 HIS A N 1
ATOM 625 C CA . HIS A 1 79 ? 9.938 6.744 -7.901 1.00 95.19 79 HIS A CA 1
ATOM 626 C C . HIS A 1 79 ? 9.239 5.841 -8.911 1.00 95.19 79 HIS A C 1
ATOM 628 O O . HIS A 1 79 ? 9.874 4.982 -9.510 1.00 95.19 79 HIS A O 1
ATOM 634 N N . ASN A 1 80 ? 7.920 5.984 -9.067 1.00 94.94 80 ASN A N 1
ATOM 635 C CA . ASN A 1 80 ? 7.123 5.176 -9.984 1.00 94.94 80 ASN A CA 1
ATOM 636 C C . ASN A 1 80 ? 7.067 3.672 -9.658 1.00 94.94 80 ASN A C 1
ATOM 638 O O . ASN A 1 80 ? 6.573 2.893 -10.470 1.00 94.94 80 ASN A O 1
ATOM 642 N N . TRP A 1 81 ? 7.546 3.267 -8.474 1.00 96.19 81 TRP A N 1
ATOM 643 C CA . TRP A 1 81 ? 7.473 1.881 -8.014 1.00 96.19 81 TRP A CA 1
ATOM 644 C C . TRP A 1 81 ? 6.020 1.434 -7.922 1.00 96.19 81 TRP A C 1
ATOM 646 O O . TRP A 1 81 ? 5.174 2.181 -7.422 1.00 96.19 81 TRP A O 1
ATOM 656 N N . LYS A 1 82 ? 5.742 0.220 -8.384 1.00 97.31 82 LYS A N 1
ATOM 657 C CA . LYS A 1 82 ? 4.390 -0.335 -8.438 1.00 97.31 82 LYS A CA 1
ATOM 658 C C . LYS A 1 82 ? 4.233 -1.439 -7.400 1.00 97.31 82 LYS A C 1
ATOM 660 O O . LYS A 1 82 ? 5.110 -2.293 -7.267 1.00 97.31 82 LYS A O 1
ATOM 665 N N . LEU A 1 83 ? 3.118 -1.414 -6.682 1.00 97.88 83 LEU A N 1
ATOM 666 C CA . LEU A 1 83 ? 2.749 -2.368 -5.640 1.00 97.88 83 LEU A CA 1
ATOM 667 C C . LEU A 1 83 ? 1.443 -3.059 -6.032 1.00 97.88 83 LEU A C 1
ATO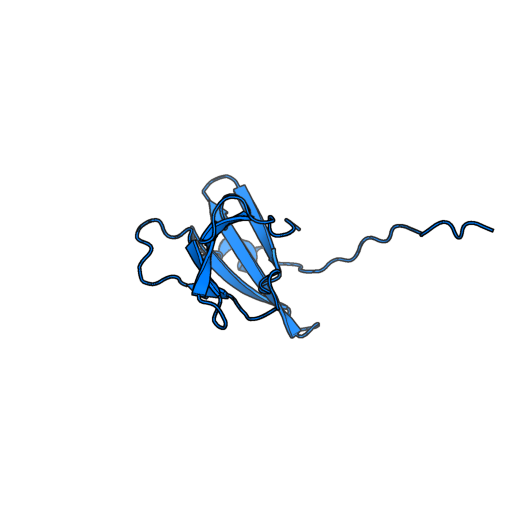M 669 O O . LEU A 1 83 ? 0.452 -2.375 -6.279 1.00 97.88 83 LEU A O 1
ATOM 673 N N . ASP A 1 84 ? 1.427 -4.390 -6.021 1.00 97.25 84 ASP A N 1
ATOM 674 C CA . ASP A 1 84 ? 0.191 -5.173 -6.059 1.00 97.25 84 ASP A CA 1
ATOM 675 C C . ASP A 1 84 ? -0.386 -5.260 -4.639 1.00 97.25 84 ASP A C 1
ATOM 677 O O . ASP A 1 84 ? 0.160 -5.931 -3.758 1.00 97.25 84 ASP A O 1
ATOM 681 N N . VAL A 1 85 ? -1.503 -4.572 -4.401 1.00 97.38 85 VAL A N 1
ATOM 682 C CA . VAL A 1 85 ? -2.152 -4.507 -3.080 1.00 97.38 85 VAL A CA 1
ATOM 683 C C . VAL A 1 85 ? -2.904 -5.791 -2.714 1.00 97.38 85 VAL A C 1
ATOM 685 O O . VAL A 1 85 ? -3.291 -5.981 -1.562 1.00 97.38 85 VAL A O 1
ATOM 688 N N . SER A 1 86 ? -3.103 -6.700 -3.673 1.00 96.00 86 SER A N 1
ATOM 689 C CA . SER A 1 86 ? -3.709 -8.010 -3.428 1.00 96.00 86 SER A CA 1
ATOM 690 C C . SER A 1 86 ? -2.715 -9.016 -2.845 1.00 96.00 86 SER A C 1
ATOM 692 O O . SER A 1 86 ? -3.132 -9.992 -2.211 1.00 96.00 86 SER A O 1
ATOM 694 N N . THR A 1 87 ? -1.413 -8.765 -3.009 1.00 95.94 87 THR A N 1
ATOM 695 C CA . THR A 1 87 ? -0.326 -9.607 -2.486 1.00 95.94 87 THR A CA 1
ATOM 696 C C . THR A 1 87 ? 0.651 -8.863 -1.578 1.00 95.94 87 THR A C 1
ATOM 698 O O . THR A 1 87 ? 1.500 -9.514 -0.976 1.00 95.94 87 THR A O 1
ATOM 701 N N . MET A 1 88 ? 0.563 -7.531 -1.493 1.00 97.12 88 MET A N 1
ATOM 702 C CA . MET A 1 88 ? 1.528 -6.639 -0.830 1.00 97.12 88 MET A CA 1
ATOM 703 C C . MET A 1 88 ? 2.951 -6.711 -1.404 1.00 97.12 88 MET A C 1
ATOM 705 O O . MET A 1 88 ? 3.912 -6.288 -0.759 1.00 97.12 88 MET A O 1
ATOM 709 N N . LYS A 1 89 ? 3.096 -7.215 -2.635 1.00 97.19 89 LYS A N 1
ATOM 710 C CA . LYS A 1 89 ? 4.391 -7.364 -3.310 1.00 97.19 89 LYS A CA 1
ATOM 711 C C . LYS A 1 89 ? 4.592 -6.246 -4.312 1.00 97.19 89 LYS A C 1
ATOM 713 O O . LYS A 1 89 ? 3.677 -5.891 -5.054 1.00 97.19 89 LYS A O 1
ATOM 718 N N . TYR A 1 90 ? 5.801 -5.710 -4.358 1.00 97.00 90 TYR A N 1
ATOM 719 C CA . TYR A 1 90 ? 6.176 -4.800 -5.425 1.00 97.00 90 TYR A CA 1
ATOM 720 C C . TYR A 1 90 ? 6.337 -5.583 -6.729 1.00 97.00 90 TYR A C 1
ATOM 722 O O . TYR A 1 90 ? 6.986 -6.627 -6.768 1.00 97.00 90 TYR A O 1
ATOM 730 N N . ILE A 1 91 ? 5.700 -5.081 -7.783 1.00 95.75 91 ILE A N 1
ATOM 731 C CA . ILE A 1 91 ? 5.743 -5.662 -9.134 1.00 95.75 91 ILE A CA 1
ATOM 732 C C . ILE A 1 91 ? 6.738 -4.924 -10.028 1.00 95.75 91 ILE A C 1
ATOM 734 O O . ILE A 1 91 ? 7.170 -5.451 -11.046 1.00 95.75 91 ILE A O 1
ATOM 738 N N . ASN A 1 92 ? 7.108 -3.701 -9.643 1.00 93.44 92 ASN A N 1
ATOM 739 C CA . ASN A 1 92 ? 8.163 -2.943 -10.290 1.00 93.44 92 ASN A CA 1
ATOM 740 C C . ASN A 1 92 ? 8.896 -2.077 -9.248 1.00 93.44 92 ASN A C 1
ATOM 742 O O . ASN A 1 92 ? 8.288 -1.123 -8.749 1.00 93.44 92 ASN A O 1
ATOM 746 N N . PRO A 1 93 ? 10.164 -2.381 -8.921 1.00 93.56 93 PRO A N 1
ATOM 747 C CA . PRO A 1 93 ? 10.919 -3.550 -9.374 1.00 93.56 93 PRO A CA 1
ATOM 748 C C . PRO A 1 93 ? 10.365 -4.854 -8.759 1.00 93.56 93 PRO A C 1
ATOM 750 O O . PRO A 1 93 ? 9.956 -4.845 -7.589 1.00 93.56 93 PRO A O 1
ATOM 753 N N . PRO A 1 94 ? 10.335 -5.966 -9.519 1.00 93.12 94 PRO A N 1
ATOM 754 C CA . PRO A 1 94 ? 9.958 -7.272 -8.984 1.00 93.12 94 PRO A CA 1
ATOM 755 C C . PRO A 1 94 ? 11.005 -7.771 -7.977 1.00 93.12 94 PRO A C 1
ATOM 757 O O . PRO A 1 94 ? 12.128 -7.273 -7.945 1.00 93.12 94 PRO A O 1
ATOM 760 N N . GLU A 1 95 ? 10.624 -8.744 -7.145 1.00 89.94 95 GLU A N 1
ATOM 761 C CA . GLU A 1 95 ? 11.516 -9.413 -6.171 1.00 89.94 95 GLU A CA 1
ATOM 762 C C . GLU A 1 95 ? 12.221 -8.475 -5.173 1.00 89.94 95 GLU A C 1
ATOM 764 O O . GLU A 1 95 ? 13.222 -8.826 -4.554 1.00 89.94 95 GLU A O 1
ATOM 769 N N . SER A 1 96 ? 11.667 -7.281 -4.972 1.00 88.88 96 SER A N 1
ATOM 770 C CA . SER A 1 96 ? 12.064 -6.386 -3.890 1.00 88.88 96 SER A CA 1
ATOM 771 C C . SER A 1 96 ? 11.373 -6.786 -2.568 1.00 88.88 96 SER A C 1
ATOM 773 O O . SER A 1 96 ? 10.958 -7.930 -2.377 1.00 88.88 96 SER A O 1
ATOM 775 N N . PHE A 1 97 ? 11.272 -5.876 -1.598 1.00 88.94 97 PHE A N 1
ATOM 776 C CA . PHE A 1 97 ? 10.594 -6.145 -0.321 1.00 88.94 97 PHE A CA 1
ATOM 777 C C . PHE A 1 97 ? 9.061 -6.162 -0.470 1.00 88.94 97 PHE A C 1
ATOM 779 O O . PHE A 1 97 ? 8.515 -5.786 -1.500 1.00 88.94 97 PHE A O 1
ATOM 786 N N . CYS A 1 98 ? 8.342 -6.579 0.576 1.00 95.25 98 CYS A N 1
ATOM 787 C CA . CYS A 1 98 ? 6.876 -6.510 0.642 1.00 95.25 98 CYS A CA 1
ATOM 788 C C . CYS A 1 98 ? 6.424 -5.352 1.540 1.00 95.25 98 CYS A C 1
ATOM 790 O O . CYS A 1 98 ? 7.128 -4.99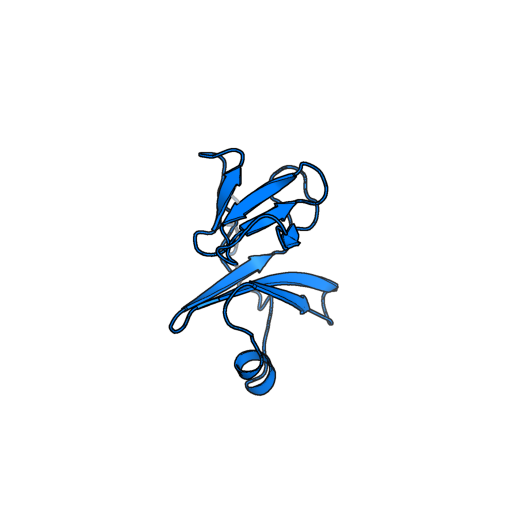4 2.488 1.00 95.25 98 CYS A O 1
ATOM 792 N N . GLN A 1 99 ? 5.247 -4.779 1.280 1.00 96.31 99 GLN A N 1
ATOM 793 C CA . GLN A 1 99 ? 4.559 -3.943 2.269 1.00 96.31 99 GLN A CA 1
ATOM 794 C C . GLN A 1 99 ? 4.140 -4.779 3.481 1.00 96.31 99 GLN A C 1
ATOM 796 O O . GLN A 1 99 ? 3.867 -5.969 3.343 1.00 96.31 99 GLN A O 1
ATOM 801 N N . ASP A 1 100 ? 4.100 -4.150 4.657 1.00 94.38 100 ASP A N 1
ATOM 802 C CA . ASP A 1 100 ? 3.549 -4.798 5.851 1.00 94.38 100 ASP A CA 1
ATOM 803 C C . ASP A 1 100 ? 2.023 -4.806 5.735 1.00 94.38 100 ASP A C 1
ATOM 805 O O . ASP A 1 100 ? 1.405 -3.749 5.560 1.00 94.38 100 ASP A O 1
ATOM 809 N N . GLU A 1 101 ? 1.432 -5.998 5.803 1.00 94.69 101 GLU A N 1
ATOM 810 C CA . GLU A 1 101 ? -0.014 -6.167 5.957 1.00 94.69 101 GLU A CA 1
ATOM 811 C C . GLU A 1 101 ? -0.376 -5.873 7.421 1.00 94.69 101 GLU A C 1
ATOM 813 O O . GLU A 1 101 ? 0.325 -6.326 8.329 1.00 94.69 101 GLU A O 1
ATOM 818 N N . LEU A 1 102 ? -1.413 -5.054 7.628 1.00 91.56 102 LEU A N 1
ATOM 819 C CA . LEU A 1 102 ? -1.928 -4.675 8.952 1.00 91.56 102 LEU A CA 1
ATOM 820 C C . LEU A 1 102 ? -2.972 -5.665 9.468 1.00 91.56 102 LEU A C 1
ATOM 822 O O . LEU A 1 102 ? -3.721 -6.212 8.625 1.00 91.56 102 LEU A O 1
#

Foldseek 3Di:
DDDDDDDDDDDPDDDDPVRVVPDDAAWDWDADPVVRWIKIWHDDPPDIWIFTQFDPPPTAGWDFDPPDPPRQWTAGPPPRWIARRVFQATVVVHPDDGTDID